Protein AF-A0A7G9S0C7-F1 (afdb_monomer_lite)

pLDDT: mean 87.5, std 16.34, range [36.81, 98.5]

Foldseek 3Di:
DDDDDDDDDPPPPPPPPPPPPVPDFDKDADDPVLQPPDDPDFQEIETQLVVLLVCVVVLPAAKEKEAASVWAQSNLVRVLVRVVCVVVVHHYYYDHCPDPSNDPVSVVSQQVVQVVAPVDPVCRPQPTKMWGRDPSDTHIDACADPNDRPRRHHDDPVSSVVSNVVSCVSNVD

Organism: NCBI:txid225084

Radius of gyration: 20.88 Å; chains: 1; bounding box: 65×50×60 Å

Sequence (173 aa):
MKMRKRILIMLMTFVLLPTLASCGVRIKDADMKAYEDFKEDNHFKTSKYSDVLDMIEDAKDGIYFIANPDNPTSLSYVEILEEIAEDKKIDIMYVDTSSDSYKDKDKEKVNKLSEQYISDSDFRNVFPVVYVVKNGNINTVSPIFNGVSVSSRLLNLDEQQAIKGTVEQLWYD

Secondary structure (DSSP, 8-state):
-----------------------S---EE---TTSTT--SS-SEEE--HHHHHHHHHTT-SEEEEEE-TTSHHHHHHHHHHHHHHHHHT--EEEEESSSTT--HHHHHHHHHHHHHH---GGGTT-SSEEEEEETTEEEEE-SEETTEE-TTSPPPHHHHHHHHHHHHHHHH-

Structure (mmCIF, N/CA/C/O backbone):
data_AF-A0A7G9S0C7-F1
#
_entry.id   AF-A0A7G9S0C7-F1
#
loop_
_atom_site.group_PDB
_atom_site.id
_atom_site.type_symbol
_atom_site.label_atom_id
_atom_site.label_alt_id
_atom_site.label_comp_id
_atom_site.label_asym_id
_atom_site.label_entity_id
_atom_site.label_seq_id
_atom_site.pdbx_PDB_ins_code
_atom_site.Cartn_x
_atom_site.Cartn_y
_atom_site.Cartn_z
_atom_site.occupancy
_atom_site.B_iso_or_equiv
_atom_site.auth_seq_id
_atom_site.auth_comp_id
_atom_site.auth_asym_id
_atom_site.auth_atom_id
_atom_site.pdbx_PDB_model_num
ATOM 1 N N . MET A 1 1 ? -49.588 -34.211 42.875 1.00 39.47 1 MET A N 1
ATOM 2 C CA . MET A 1 1 ? -48.400 -34.563 42.071 1.00 39.47 1 MET A CA 1
ATOM 3 C C . MET A 1 1 ? -48.251 -33.521 40.964 1.00 39.47 1 MET A C 1
ATOM 5 O O . MET A 1 1 ? -49.147 -33.394 40.149 1.00 39.47 1 MET A O 1
ATOM 9 N N . LYS A 1 2 ? -47.202 -32.693 41.086 1.00 38.97 2 LYS A N 1
ATOM 10 C CA . LYS A 1 2 ? -46.396 -31.974 40.071 1.00 38.97 2 LYS A CA 1
ATOM 11 C C . LYS A 1 2 ? -47.024 -31.650 38.692 1.00 38.97 2 LYS A C 1
ATOM 13 O O . LYS A 1 2 ? -47.338 -32.560 37.947 1.00 38.97 2 LYS A O 1
ATOM 18 N N . MET A 1 3 ? -47.163 -30.351 38.364 1.00 36.81 3 MET A N 1
ATOM 19 C CA . MET A 1 3 ? -46.275 -29.564 37.453 1.00 36.81 3 MET A CA 1
ATOM 20 C C . MET A 1 3 ? -46.577 -29.807 35.957 1.00 36.81 3 MET A C 1
ATOM 22 O O . MET A 1 3 ? -46.749 -30.940 35.562 1.00 36.81 3 MET A O 1
ATOM 26 N N . ARG A 1 4 ? -46.596 -28.854 35.018 1.00 46.38 4 ARG A N 1
ATOM 27 C CA . ARG A 1 4 ? -46.136 -27.460 34.935 1.00 46.38 4 ARG A CA 1
ATOM 28 C C . ARG A 1 4 ? -46.809 -26.840 33.698 1.00 46.38 4 ARG A C 1
ATOM 30 O O . ARG A 1 4 ? -46.782 -27.441 32.629 1.00 46.38 4 ARG A O 1
ATOM 37 N N . LYS A 1 5 ? -47.319 -25.612 33.833 1.00 51.06 5 LYS A N 1
ATOM 38 C CA . LYS A 1 5 ? -47.530 -24.690 32.708 1.00 51.06 5 LYS A CA 1
ATOM 39 C C . LYS A 1 5 ? -46.180 -24.486 32.009 1.00 51.06 5 LYS A C 1
ATOM 41 O O . LYS A 1 5 ? -45.211 -24.140 32.681 1.00 51.06 5 LYS A O 1
ATOM 46 N N . ARG A 1 6 ? -46.100 -24.701 30.696 1.00 50.31 6 ARG A N 1
ATOM 47 C CA . ARG A 1 6 ? -44.949 -24.290 29.880 1.00 50.31 6 ARG A CA 1
ATOM 48 C C . ARG A 1 6 ? -45.401 -23.197 28.923 1.00 50.31 6 ARG A C 1
ATOM 50 O O . ARG A 1 6 ? -45.889 -23.458 27.835 1.00 50.31 6 ARG A O 1
ATOM 57 N N . ILE A 1 7 ? -45.254 -21.972 29.412 1.00 54.91 7 ILE A N 1
ATOM 58 C CA . ILE A 1 7 ? -44.998 -20.792 28.597 1.00 54.91 7 ILE A CA 1
ATOM 59 C C . ILE A 1 7 ? -43.570 -20.960 28.076 1.00 54.91 7 ILE A C 1
ATOM 61 O O . ILE A 1 7 ? -42.655 -21.096 28.886 1.00 54.91 7 ILE A O 1
ATOM 65 N N . LEU A 1 8 ? -43.370 -20.939 26.763 1.00 43.69 8 LEU A N 1
ATOM 66 C CA . LEU A 1 8 ? -42.172 -20.320 26.207 1.00 43.69 8 LEU A CA 1
ATOM 67 C C . LEU A 1 8 ? -42.508 -19.793 24.815 1.00 43.69 8 LEU A C 1
ATOM 69 O O . LEU A 1 8 ? -42.543 -20.512 23.822 1.00 43.69 8 LEU A O 1
ATOM 73 N N . ILE A 1 9 ? -42.838 -18.510 24.815 1.00 50.69 9 ILE A N 1
ATOM 74 C CA . ILE A 1 9 ? -42.929 -17.641 23.657 1.00 50.69 9 ILE A CA 1
ATOM 75 C C . ILE A 1 9 ? -41.533 -17.628 23.025 1.00 50.69 9 ILE A C 1
ATOM 77 O O . ILE A 1 9 ? -40.605 -17.036 23.570 1.00 50.69 9 ILE A O 1
ATOM 81 N N . MET A 1 10 ? -41.370 -18.332 21.908 1.00 44.22 10 MET A N 1
ATOM 82 C CA . MET A 1 10 ? -40.171 -18.266 21.078 1.00 44.22 10 MET A CA 1
ATOM 83 C C . MET A 1 10 ? -40.300 -17.018 20.197 1.00 44.22 10 MET A C 1
ATOM 85 O O . MET A 1 10 ? -40.652 -17.093 19.024 1.00 44.22 10 MET A O 1
ATOM 89 N N . LEU A 1 11 ? -40.120 -15.845 20.814 1.00 47.97 11 LEU A N 1
ATOM 90 C CA . LEU A 1 11 ? -40.043 -14.570 20.107 1.00 47.97 11 LEU A CA 1
ATOM 91 C C . LEU A 1 11 ? -38.667 -14.522 19.451 1.00 47.97 11 LEU A C 1
ATOM 93 O O . LEU A 1 11 ? -37.657 -14.191 20.063 1.00 47.97 11 LEU A O 1
ATOM 97 N N . MET A 1 12 ? -38.671 -14.986 18.209 1.00 49.12 12 MET A N 1
ATOM 98 C CA . MET A 1 12 ? -37.608 -14.908 17.229 1.00 49.12 12 MET A CA 1
ATOM 99 C C . MET A 1 12 ? -37.167 -13.444 17.131 1.00 49.12 12 MET A C 1
ATOM 101 O O . MET A 1 12 ? -37.806 -12.629 16.467 1.00 49.12 12 MET A 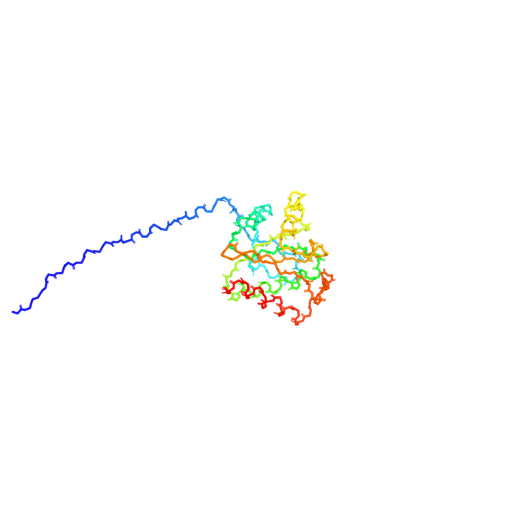O 1
ATOM 105 N N . THR A 1 13 ? -36.106 -13.092 17.853 1.00 55.81 13 THR A N 1
ATOM 106 C CA . THR A 1 13 ? -35.345 -11.867 17.636 1.00 55.81 13 THR A CA 1
ATOM 107 C C . THR A 1 13 ? -34.757 -11.968 16.238 1.00 55.81 13 THR A C 1
ATOM 109 O O . THR A 1 13 ? -33.671 -12.500 16.024 1.00 55.81 13 THR A O 1
ATOM 112 N N . PHE A 1 14 ? -35.530 -11.493 15.266 1.00 46.56 14 PHE A N 1
ATOM 113 C CA . PHE A 1 14 ? -35.041 -11.081 13.965 1.00 46.56 14 PHE A CA 1
ATOM 114 C C . PHE A 1 14 ? -34.092 -9.917 14.252 1.00 46.56 14 PHE A C 1
ATOM 116 O O . PHE A 1 14 ? -34.497 -8.758 14.339 1.00 46.56 14 PHE A O 1
ATOM 123 N N . VAL A 1 15 ? -32.833 -10.249 14.536 1.00 52.56 15 VAL A N 1
ATOM 124 C CA . VAL A 1 15 ? -31.744 -9.288 14.485 1.00 52.56 15 VAL A CA 1
ATOM 125 C C . VAL A 1 15 ? -31.757 -8.807 13.044 1.00 52.56 15 VAL A C 1
ATOM 127 O O . VAL A 1 15 ? -31.373 -9.534 12.131 1.00 52.56 15 VAL A O 1
ATOM 130 N N . LEU A 1 16 ? -32.317 -7.613 12.850 1.00 45.00 16 LEU A N 1
ATOM 131 C CA . LEU A 1 16 ? -32.069 -6.767 11.700 1.00 45.00 16 LEU A CA 1
ATOM 132 C C . LEU A 1 16 ? -30.551 -6.677 11.576 1.00 45.00 16 LEU A C 1
ATOM 134 O O . LEU A 1 16 ? -29.921 -5.861 12.239 1.00 45.00 16 LEU A O 1
ATOM 138 N N . LEU A 1 17 ? -29.967 -7.573 10.783 1.00 45.00 17 LEU A N 1
ATOM 139 C CA . LEU A 1 17 ? -28.686 -7.340 10.150 1.00 45.00 17 LEU A CA 1
ATOM 140 C C . LEU A 1 17 ? -28.912 -6.079 9.317 1.00 45.00 17 LEU A C 1
ATOM 142 O O . LEU A 1 17 ? -29.688 -6.148 8.357 1.00 45.00 17 LEU A O 1
ATOM 146 N N . PRO A 1 18 ? -28.321 -4.920 9.659 1.00 52.50 18 PRO A N 1
ATOM 147 C CA . PRO A 1 18 ? -28.177 -3.892 8.658 1.00 52.50 18 PRO A CA 1
ATOM 148 C C . PRO A 1 18 ? -27.306 -4.533 7.582 1.00 52.50 18 PRO A C 1
ATOM 150 O O . PRO A 1 18 ? -26.100 -4.702 7.749 1.00 52.50 18 PRO A O 1
ATOM 153 N N . THR A 1 19 ? -27.936 -4.975 6.496 1.00 49.38 19 THR A N 1
ATOM 154 C CA . THR A 1 19 ? -27.242 -5.211 5.243 1.00 49.38 19 THR A CA 1
ATOM 155 C C . THR A 1 19 ? -26.636 -3.866 4.893 1.00 49.38 19 THR A C 1
ATOM 157 O O . THR A 1 19 ? -27.325 -2.988 4.369 1.00 49.38 19 THR A O 1
ATOM 160 N N . LEU A 1 20 ? -25.373 -3.679 5.273 1.00 48.97 20 LEU A N 1
ATOM 161 C CA . LEU A 1 20 ? -24.495 -2.692 4.685 1.00 48.97 20 LEU A CA 1
ATOM 162 C C . LEU A 1 20 ? -24.510 -3.014 3.195 1.00 48.97 20 LEU A C 1
ATOM 164 O O . LEU A 1 20 ? -23.768 -3.863 2.707 1.00 48.97 20 LEU A O 1
ATOM 168 N N . ALA A 1 21 ? -25.444 -2.391 2.483 1.00 46.94 21 ALA A N 1
ATOM 169 C CA . ALA A 1 21 ? -25.356 -2.204 1.059 1.00 46.94 21 ALA A CA 1
ATOM 170 C C . ALA A 1 21 ? -24.104 -1.350 0.864 1.00 46.94 21 ALA A C 1
ATOM 172 O O . ALA A 1 21 ? -24.167 -0.124 0.852 1.00 46.94 21 ALA A O 1
ATOM 173 N N . SER A 1 22 ? -22.949 -2.016 0.827 1.00 48.44 22 SER A N 1
ATOM 174 C CA . SER A 1 22 ? -21.712 -1.419 0.363 1.00 48.44 22 SER A CA 1
ATOM 175 C C . SER A 1 22 ? -22.021 -0.884 -1.028 1.00 48.44 22 SER A C 1
ATOM 177 O O . SER A 1 22 ? -22.371 -1.640 -1.937 1.00 48.44 22 SER A O 1
ATOM 179 N N . CYS A 1 23 ? -22.045 0.441 -1.149 1.00 52.88 23 CYS A N 1
ATOM 180 C CA . CYS A 1 23 ? -22.316 1.154 -2.384 1.00 52.88 23 CYS A CA 1
ATOM 181 C C . CYS A 1 23 ? -21.410 0.626 -3.504 1.00 52.88 23 CYS A C 1
ATOM 183 O O . CYS A 1 23 ? -20.257 1.016 -3.579 1.00 52.88 23 CYS A O 1
ATOM 185 N N . GLY A 1 24 ? -21.933 -0.235 -4.380 1.00 65.38 24 GLY A N 1
ATOM 186 C CA . GLY A 1 24 ? -21.552 -0.379 -5.791 1.00 65.38 24 GLY A CA 1
ATOM 187 C C . GLY A 1 24 ? -20.107 -0.736 -6.178 1.00 65.38 24 GLY A C 1
ATOM 188 O O . GLY A 1 24 ? -19.880 -0.945 -7.372 1.00 65.38 24 GLY A O 1
ATOM 189 N N . VAL A 1 25 ? -19.141 -0.821 -5.258 1.00 77.44 25 VAL A N 1
ATOM 190 C CA . VAL A 1 25 ? -17.747 -1.125 -5.610 1.00 77.44 25 VAL A CA 1
ATOM 191 C C . VAL A 1 25 ? -17.621 -2.606 -5.953 1.00 77.44 25 VAL A C 1
ATOM 193 O O . VAL A 1 25 ? -17.869 -3.483 -5.128 1.00 77.44 25 VAL A O 1
ATOM 196 N N . ARG A 1 26 ? -17.251 -2.889 -7.205 1.00 87.75 26 ARG A N 1
ATOM 197 C CA . ARG A 1 26 ? -17.040 -4.253 -7.698 1.00 87.75 26 ARG A CA 1
ATOM 198 C C . ARG A 1 26 ? -15.599 -4.670 -7.444 1.00 87.75 26 ARG A C 1
ATOM 200 O O . ARG A 1 26 ? -14.725 -4.391 -8.260 1.00 87.75 26 ARG A O 1
ATOM 207 N N . ILE A 1 27 ? -15.390 -5.340 -6.319 1.00 91.25 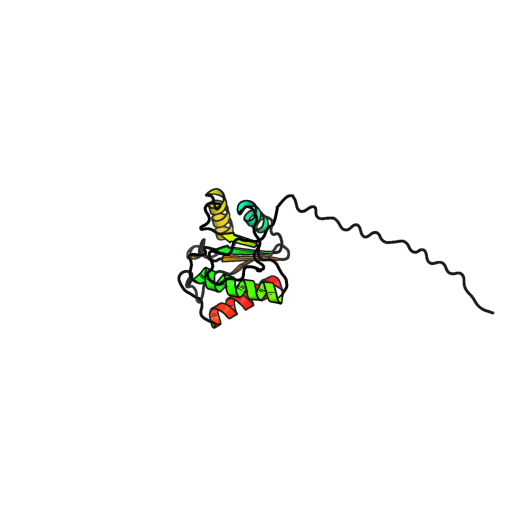27 ILE A N 1
ATOM 208 C CA . ILE A 1 27 ? -14.118 -5.969 -5.971 1.00 91.25 27 ILE A CA 1
ATOM 209 C C . ILE A 1 27 ? -13.948 -7.240 -6.815 1.00 91.25 27 ILE A C 1
ATOM 211 O O . ILE A 1 27 ? -14.899 -8.000 -7.005 1.00 91.25 27 ILE A O 1
ATOM 215 N N . LYS A 1 28 ? -12.747 -7.440 -7.352 1.00 93.69 28 LYS A N 1
ATOM 216 C CA . LYS A 1 28 ? -12.326 -8.616 -8.125 1.00 93.69 28 LYS A CA 1
ATOM 217 C C . LYS A 1 28 ? -10.901 -9.005 -7.735 1.00 93.69 28 LYS A C 1
ATOM 219 O O . LYS A 1 28 ? -10.238 -8.233 -7.051 1.00 93.69 28 LYS A O 1
ATOM 224 N N . ASP A 1 29 ? -10.413 -10.140 -8.216 1.00 94.75 29 ASP A N 1
ATOM 225 C CA . ASP A 1 29 ? -9.009 -10.519 -8.037 1.00 94.75 29 ASP A CA 1
ATOM 226 C C . ASP A 1 29 ? -8.074 -9.531 -8.750 1.00 94.75 29 ASP A C 1
ATOM 228 O O . ASP A 1 29 ? -8.387 -9.014 -9.835 1.00 94.75 29 ASP A O 1
ATOM 232 N N . 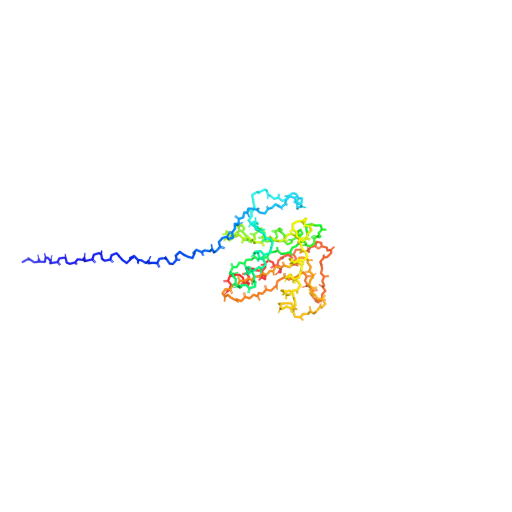ALA A 1 30 ? -6.950 -9.225 -8.104 1.00 92.81 30 ALA A N 1
ATOM 233 C CA . ALA A 1 30 ? -5.893 -8.416 -8.685 1.00 92.81 30 ALA A CA 1
ATOM 234 C C . ALA A 1 30 ? -5.103 -9.225 -9.722 1.00 92.81 30 ALA A C 1
ATOM 236 O O . ALA A 1 30 ? -4.827 -10.407 -9.530 1.00 92.81 30 ALA A O 1
ATOM 237 N N . ASP A 1 31 ? -4.719 -8.577 -10.825 1.00 89.81 31 ASP A N 1
ATOM 238 C CA . ASP A 1 31 ? -3.770 -9.174 -11.765 1.00 89.81 31 ASP A CA 1
ATOM 239 C C . ASP A 1 31 ? -2.353 -8.974 -11.223 1.00 89.81 31 ASP A C 1
ATOM 241 O O . ASP A 1 31 ? -1.798 -7.881 -11.308 1.00 89.81 31 ASP A O 1
ATOM 245 N N . MET A 1 32 ? -1.804 -10.027 -10.621 1.00 91.38 32 MET A N 1
ATOM 246 C CA . MET A 1 32 ? -0.484 -10.017 -9.985 1.00 91.38 32 MET A CA 1
ATOM 247 C C . MET A 1 32 ? 0.605 -10.626 -10.879 1.00 91.38 32 MET A C 1
ATOM 249 O O . MET A 1 32 ? 1.709 -10.870 -10.410 1.00 91.38 32 MET A O 1
ATOM 253 N N . LYS A 1 33 ? 0.336 -10.861 -12.172 1.00 87.19 33 LYS A N 1
ATOM 254 C CA . LYS A 1 33 ? 1.278 -11.537 -13.089 1.00 87.19 33 LYS A CA 1
ATOM 255 C C . LYS A 1 33 ? 2.589 -10.792 -13.326 1.00 87.19 33 LYS A C 1
ATOM 257 O O . LYS A 1 33 ? 3.539 -11.392 -13.816 1.00 87.19 33 LYS A O 1
ATOM 262 N N . ALA A 1 34 ? 2.626 -9.495 -13.031 1.00 85.50 34 ALA A N 1
ATOM 263 C CA . ALA A 1 34 ? 3.848 -8.701 -13.103 1.00 85.50 34 ALA A CA 1
ATOM 264 C C . ALA A 1 34 ? 4.851 -9.058 -11.985 1.00 85.50 34 ALA A C 1
ATOM 266 O O . ALA A 1 34 ? 6.031 -8.750 -12.104 1.00 85.50 34 ALA A O 1
ATOM 267 N N . TYR A 1 35 ? 4.398 -9.736 -10.925 1.00 85.50 35 TYR A N 1
ATOM 268 C CA . TYR A 1 35 ? 5.258 -10.340 -9.915 1.00 85.50 35 TYR A CA 1
ATOM 269 C C . TYR A 1 35 ? 5.626 -11.755 -10.381 1.00 85.50 35 TYR A C 1
ATOM 271 O O . TYR A 1 35 ? 4.794 -12.663 -10.343 1.00 85.50 35 TYR A O 1
ATOM 279 N N . GLU A 1 36 ? 6.854 -11.931 -10.882 1.00 79.00 36 GLU A N 1
ATOM 280 C CA . GLU A 1 36 ? 7.346 -13.236 -11.348 1.00 79.00 36 GLU A CA 1
ATOM 281 C C . GLU A 1 36 ? 7.215 -14.306 -10.251 1.00 79.00 36 GLU A C 1
ATOM 283 O O . GLU A 1 36 ? 7.401 -14.024 -9.069 1.00 79.00 36 GLU A O 1
ATOM 288 N N . ASP A 1 37 ? 6.863 -15.532 -10.651 1.00 78.31 37 ASP A N 1
ATOM 289 C CA . ASP A 1 37 ? 6.653 -16.691 -9.769 1.00 78.31 37 ASP A CA 1
ATOM 290 C C . ASP A 1 37 ? 5.589 -16.515 -8.661 1.00 78.31 37 ASP A C 1
ATOM 292 O O . ASP A 1 37 ? 5.448 -17.374 -7.785 1.00 78.31 37 ASP A O 1
ATOM 296 N N . PHE A 1 38 ? 4.779 -15.451 -8.712 1.00 84.19 38 PHE A N 1
ATOM 297 C CA . PHE A 1 38 ? 3.706 -15.241 -7.748 1.00 84.19 38 PHE A CA 1
ATOM 298 C C . PHE A 1 38 ? 2.489 -16.131 -8.039 1.00 84.19 38 PHE A C 1
ATOM 300 O O . PHE A 1 38 ? 2.092 -16.340 -9.189 1.00 84.19 38 PHE A O 1
ATOM 307 N N . LYS A 1 39 ? 1.881 -16.683 -6.982 1.00 83.31 39 LYS A N 1
ATOM 308 C CA . LYS A 1 39 ? 0.800 -17.670 -7.112 1.00 83.31 39 LYS A CA 1
ATOM 309 C C . LYS A 1 39 ? -0.462 -17.071 -7.747 1.00 83.31 39 LYS A C 1
ATOM 311 O O . LYS A 1 39 ? -0.897 -15.971 -7.402 1.00 83.31 39 LYS A O 1
ATOM 316 N N . GLU A 1 40 ? -1.075 -17.831 -8.660 1.00 80.38 40 GLU A N 1
ATOM 317 C CA . GLU A 1 40 ? -2.323 -17.426 -9.329 1.00 80.38 40 GLU A CA 1
ATOM 318 C C . GLU A 1 40 ? -3.491 -17.295 -8.342 1.00 80.38 40 GLU A C 1
ATOM 320 O O . GLU A 1 40 ? -4.297 -16.378 -8.469 1.00 80.38 40 GLU A O 1
ATOM 325 N N . ASP A 1 41 ? -3.561 -18.188 -7.350 1.00 87.06 41 ASP A N 1
ATOM 326 C CA . ASP A 1 41 ? -4.525 -18.121 -6.249 1.00 87.06 41 ASP A CA 1
ATOM 327 C C . ASP A 1 41 ? -3.910 -17.344 -5.077 1.00 87.06 41 ASP A C 1
ATOM 329 O O . ASP A 1 41 ? -3.114 -17.880 -4.302 1.00 87.06 41 ASP A O 1
ATOM 333 N N . ASN A 1 42 ? -4.221 -16.052 -5.003 1.00 93.88 42 ASN A N 1
ATOM 334 C CA . ASN A 1 42 ? -3.695 -15.124 -4.007 1.00 93.88 42 ASN A CA 1
ATOM 335 C C . ASN A 1 42 ? -4.807 -14.265 -3.388 1.00 93.88 42 ASN A C 1
ATOM 337 O O . ASN A 1 42 ? -5.943 -14.200 -3.876 1.00 93.88 42 ASN A O 1
ATOM 341 N N . HIS A 1 43 ? -4.467 -13.581 -2.301 1.00 96.69 43 HIS A N 1
ATOM 342 C CA . HIS A 1 43 ? -5.419 -12.790 -1.526 1.00 96.69 43 HIS A CA 1
ATOM 343 C C . HIS A 1 43 ? -5.436 -11.308 -1.929 1.00 96.69 43 HIS A C 1
ATOM 345 O O . HIS A 1 43 ? -6.059 -10.483 -1.256 1.00 96.69 43 HIS A O 1
ATOM 351 N N . PHE A 1 44 ? -4.797 -10.944 -3.045 1.00 97.56 44 PHE A N 1
ATOM 352 C CA . PHE A 1 44 ? -4.849 -9.582 -3.556 1.00 97.56 44 PHE A CA 1
ATOM 353 C C . PHE A 1 44 ? -6.116 -9.366 -4.377 1.00 97.56 44 PHE A C 1
ATOM 355 O O . PHE A 1 44 ? -6.401 -10.045 -5.366 1.00 97.56 44 PHE A O 1
ATOM 362 N N . LYS A 1 45 ? -6.882 -8.360 -3.973 1.00 97.00 45 LYS A N 1
ATOM 363 C CA . LYS A 1 45 ? -8.104 -7.916 -4.636 1.00 97.00 45 LYS A CA 1
ATOM 364 C C . LYS A 1 45 ? -7.917 -6.508 -5.168 1.00 97.00 45 LYS A C 1
ATOM 366 O O . LYS A 1 45 ? -7.079 -5.745 -4.708 1.00 97.00 45 LYS A O 1
ATOM 371 N N . THR A 1 46 ? -8.709 -6.119 -6.151 1.00 95.50 46 THR A N 1
ATOM 372 C CA . THR A 1 46 ? -8.673 -4.770 -6.708 1.00 95.50 46 THR A CA 1
ATOM 373 C C . THR A 1 46 ? -10.051 -4.332 -7.199 1.00 95.50 46 THR A C 1
ATOM 375 O O . THR A 1 46 ? -10.992 -5.118 -7.315 1.00 95.50 46 THR A O 1
ATOM 378 N N . SER A 1 47 ? -10.171 -3.043 -7.489 1.00 94.75 47 SER A N 1
ATOM 379 C CA . SER A 1 47 ? -11.316 -2.406 -8.142 1.00 94.75 47 SER A CA 1
ATOM 380 C C . SER A 1 47 ? -10.769 -1.324 -9.083 1.00 94.75 47 SER A C 1
ATOM 382 O O . SER A 1 47 ? -9.593 -1.341 -9.444 1.00 94.75 47 SER A O 1
ATOM 384 N N . LYS A 1 48 ? -11.580 -0.346 -9.491 1.00 95.75 48 LYS A N 1
ATOM 385 C CA . LYS A 1 48 ? -11.023 0.911 -10.003 1.00 95.75 48 LYS A CA 1
ATOM 386 C C . LYS A 1 48 ? -10.140 1.514 -8.912 1.00 95.75 48 LYS A C 1
ATOM 388 O O . LYS A 1 48 ? -10.600 1.652 -7.782 1.00 95.75 48 LYS A O 1
ATOM 393 N N . TYR A 1 49 ? -8.913 1.903 -9.249 1.00 96.38 49 TYR A N 1
ATOM 394 C CA . TYR A 1 49 ? -7.972 2.439 -8.262 1.00 96.38 49 TYR A CA 1
ATOM 395 C C . TYR A 1 49 ? -8.546 3.637 -7.507 1.00 96.38 49 TYR A C 1
ATOM 397 O O . TYR A 1 49 ? -8.436 3.681 -6.289 1.00 96.38 49 TYR A O 1
ATOM 405 N N . SER A 1 50 ? -9.283 4.523 -8.185 1.00 96.06 50 SER A N 1
ATOM 406 C CA . SER A 1 50 ? -9.999 5.618 -7.524 1.00 96.06 50 SER A CA 1
ATOM 407 C C . SER A 1 50 ? -10.914 5.159 -6.392 1.00 96.06 50 SER A C 1
ATOM 409 O O . SER A 1 50 ? -10.953 5.834 -5.372 1.00 96.06 50 SER A O 1
ATOM 411 N N . ASP A 1 51 ? -11.615 4.035 -6.572 1.00 96.25 51 ASP A N 1
ATOM 412 C CA . ASP A 1 51 ? -12.554 3.498 -5.585 1.00 96.25 51 ASP A CA 1
ATOM 413 C C . ASP A 1 51 ? -11.788 2.894 -4.401 1.00 96.25 51 ASP A C 1
ATOM 415 O O . ASP A 1 51 ? -12.215 3.031 -3.262 1.00 96.25 51 ASP A O 1
ATOM 419 N N . VAL A 1 52 ? -10.642 2.250 -4.658 1.00 97.50 52 VAL A N 1
ATOM 420 C CA . VAL A 1 52 ? -9.759 1.728 -3.601 1.00 97.50 52 VAL A CA 1
ATOM 421 C C . VAL A 1 52 ? -9.191 2.873 -2.761 1.00 97.50 52 VAL A C 1
ATOM 423 O O . VAL A 1 52 ? -9.209 2.808 -1.538 1.00 97.50 52 VAL A O 1
ATOM 426 N N . LEU A 1 53 ? -8.742 3.952 -3.404 1.00 97.81 53 LEU A N 1
ATOM 427 C CA . LEU A 1 53 ? -8.230 5.136 -2.712 1.00 97.81 53 LEU A CA 1
ATOM 428 C C . LEU A 1 53 ? -9.334 5.853 -1.917 1.00 97.81 53 LEU A C 1
ATOM 430 O O . LEU A 1 53 ? -9.081 6.288 -0.798 1.00 97.81 53 LEU A O 1
ATOM 434 N N . ASP A 1 54 ? -10.565 5.902 -2.442 1.00 96.62 54 ASP A N 1
ATOM 435 C CA . ASP A 1 54 ? -11.732 6.417 -1.708 1.00 96.62 54 ASP A CA 1
ATOM 436 C C . ASP A 1 54 ? -12.037 5.583 -0.457 1.00 96.62 54 ASP A C 1
ATOM 438 O O . ASP A 1 54 ? -12.452 6.124 0.560 1.00 96.62 54 ASP A O 1
ATOM 442 N N . MET A 1 55 ? -11.810 4.264 -0.484 1.00 97.06 55 MET A N 1
ATOM 443 C CA . MET A 1 55 ? -11.977 3.432 0.713 1.00 97.06 55 MET A CA 1
ATOM 444 C C . MET A 1 55 ? -10.994 3.812 1.827 1.00 97.06 55 MET A C 1
ATOM 446 O O . MET A 1 55 ? -11.388 3.804 2.993 1.00 97.06 55 MET A O 1
ATOM 450 N N . ILE A 1 56 ? -9.759 4.181 1.475 1.00 98.06 56 ILE A N 1
ATOM 451 C CA . ILE A 1 56 ? -8.766 4.674 2.438 1.00 98.06 56 ILE A CA 1
ATOM 452 C C . ILE A 1 56 ? -9.212 6.029 2.997 1.00 98.06 56 ILE A C 1
ATOM 454 O O . ILE A 1 56 ? -9.228 6.200 4.212 1.00 98.06 56 ILE A O 1
ATOM 458 N N . GLU A 1 57 ? -9.609 6.976 2.137 1.00 96.69 57 GLU A N 1
ATOM 459 C CA . GLU A 1 57 ? -10.083 8.304 2.568 1.00 96.69 57 GLU A CA 1
ATOM 460 C C . GLU A 1 57 ? -11.327 8.218 3.471 1.00 96.69 57 GLU A C 1
ATOM 462 O O . GLU A 1 57 ? -11.427 8.943 4.461 1.00 96.69 57 GLU A O 1
ATOM 467 N N . ASP A 1 58 ? -12.238 7.292 3.169 1.00 96.56 58 ASP A N 1
ATOM 468 C CA . ASP A 1 58 ? -13.441 7.004 3.959 1.00 96.56 58 ASP A CA 1
ATOM 469 C C . ASP A 1 58 ? -13.145 6.208 5.248 1.00 96.56 58 ASP A C 1
ATOM 471 O O . ASP A 1 58 ? -14.076 5.831 5.964 1.00 96.56 58 ASP A O 1
ATOM 475 N N . ALA A 1 59 ? -11.872 5.912 5.533 1.00 97.25 59 ALA A N 1
ATOM 476 C CA . ALA A 1 59 ? -11.419 5.111 6.665 1.00 97.25 59 ALA A CA 1
ATOM 477 C C . ALA A 1 59 ? -12.134 3.748 6.781 1.00 97.25 59 ALA A C 1
ATOM 479 O O . ALA A 1 59 ? -12.456 3.287 7.879 1.00 97.25 59 ALA A O 1
ATOM 480 N N . LYS A 1 60 ? -12.390 3.092 5.641 1.00 96.56 60 LYS A N 1
ATOM 481 C CA . LYS A 1 60 ? -12.968 1.745 5.610 1.00 96.56 60 LYS A CA 1
ATOM 482 C C . LYS A 1 60 ? -11.919 0.725 6.012 1.00 96.56 60 LYS A C 1
ATOM 484 O O . LYS A 1 60 ? -10.836 0.693 5.431 1.00 96.56 60 LYS A O 1
ATOM 489 N N . ASP A 1 61 ? -12.279 -0.130 6.962 1.00 97.12 61 ASP A N 1
ATOM 490 C CA . ASP A 1 61 ? -11.385 -1.166 7.466 1.00 97.12 61 ASP A CA 1
ATOM 491 C C . ASP A 1 61 ? -10.833 -2.034 6.325 1.00 97.12 61 ASP A C 1
ATOM 493 O O . ASP A 1 61 ? -11.585 -2.548 5.493 1.00 97.12 61 ASP A O 1
ATOM 497 N N . GLY A 1 62 ? -9.513 -2.183 6.291 1.00 96.94 62 GLY A N 1
ATOM 498 C CA . GLY A 1 62 ? -8.805 -2.989 5.307 1.00 96.94 62 GLY A CA 1
ATOM 499 C C . GLY A 1 62 ? -7.300 -2.738 5.306 1.00 96.94 62 GLY A C 1
ATOM 500 O O . GLY A 1 62 ? -6.805 -1.759 5.870 1.00 96.94 62 GLY A O 1
ATOM 501 N N . ILE A 1 63 ? -6.577 -3.630 4.632 1.00 98.44 63 ILE A N 1
ATOM 502 C CA . ILE A 1 63 ? -5.165 -3.452 4.294 1.00 98.44 63 ILE A CA 1
ATOM 503 C C . ILE A 1 63 ? -5.092 -3.091 2.812 1.00 98.44 63 ILE A C 1
ATOM 505 O O . ILE A 1 63 ? -5.597 -3.825 1.959 1.00 98.44 63 ILE A O 1
ATOM 509 N N . TYR A 1 64 ? -4.469 -1.956 2.510 1.00 98.50 64 TYR A N 1
ATOM 510 C CA . TYR A 1 64 ? -4.368 -1.413 1.161 1.00 98.50 64 TYR A CA 1
ATOM 511 C C . TYR A 1 64 ? -2.903 -1.294 0.764 1.00 98.50 64 TYR A C 1
ATOM 513 O O . TYR A 1 64 ? -2.128 -0.616 1.435 1.00 98.50 64 TYR A O 1
ATOM 521 N N . PHE A 1 65 ? -2.524 -1.931 -0.334 1.00 98.38 65 PHE A N 1
ATOM 522 C CA . PHE A 1 65 ? -1.163 -1.971 -0.842 1.00 98.38 65 PHE A CA 1
ATOM 523 C C . PHE A 1 65 ? -1.057 -1.164 -2.135 1.00 98.38 65 PHE A C 1
ATOM 525 O O . PHE A 1 65 ? -1.688 -1.495 -3.140 1.00 98.38 65 PHE A O 1
ATOM 532 N N . ILE A 1 66 ? -0.260 -0.096 -2.104 1.00 97.81 66 ILE A N 1
ATOM 533 C CA . ILE A 1 66 ? 0.006 0.764 -3.259 1.00 97.81 66 ILE A CA 1
ATOM 534 C C . ILE A 1 66 ? 1.457 0.560 -3.671 1.00 97.81 66 ILE A C 1
ATOM 536 O O . ILE A 1 66 ? 2.374 0.847 -2.896 1.00 97.81 66 ILE A O 1
ATOM 540 N N . ALA A 1 67 ? 1.676 0.052 -4.880 1.00 96.25 67 ALA A N 1
ATOM 541 C CA . ALA A 1 67 ? 3.004 -0.374 -5.297 1.00 96.25 67 ALA A CA 1
ATOM 542 C C . ALA A 1 67 ? 3.237 -0.256 -6.804 1.00 96.25 67 ALA A C 1
ATOM 544 O O . ALA A 1 67 ? 2.349 0.109 -7.574 1.00 96.25 67 ALA A O 1
ATOM 545 N N . ASN A 1 68 ? 4.467 -0.556 -7.208 1.00 92.56 68 ASN A N 1
ATOM 546 C CA . ASN A 1 68 ? 4.866 -0.720 -8.598 1.00 92.56 68 ASN A CA 1
ATOM 547 C C . ASN A 1 68 ? 5.538 -2.100 -8.720 1.00 92.56 68 ASN A C 1
ATOM 549 O O . ASN A 1 68 ? 6.515 -2.325 -8.004 1.00 92.56 68 ASN A O 1
ATOM 553 N N . PRO A 1 69 ? 5.061 -3.018 -9.574 1.00 90.81 69 PRO A N 1
ATOM 554 C CA . PRO A 1 69 ? 5.681 -4.331 -9.749 1.00 90.81 69 PRO A CA 1
ATOM 555 C C . PRO A 1 69 ? 7.145 -4.267 -10.217 1.00 90.81 69 PRO A C 1
ATOM 557 O O . PRO A 1 69 ? 7.933 -5.126 -9.835 1.00 90.81 69 PRO A O 1
ATOM 560 N N . ASP A 1 70 ? 7.557 -3.210 -10.925 1.00 89.75 70 ASP A N 1
ATOM 561 C CA . ASP A 1 70 ? 8.948 -3.024 -11.373 1.00 89.75 70 ASP A CA 1
ATOM 562 C C . ASP A 1 70 ? 9.910 -2.632 -10.232 1.00 89.75 70 ASP A C 1
ATOM 564 O O . ASP A 1 70 ? 11.123 -2.506 -10.424 1.00 89.75 70 ASP A O 1
ATOM 568 N N . ASN A 1 71 ? 9.387 -2.378 -9.031 1.00 89.62 71 ASN A N 1
ATOM 569 C CA . ASN A 1 71 ? 10.164 -1.956 -7.876 1.00 89.62 71 ASN A CA 1
ATOM 570 C C . ASN A 1 71 ? 10.567 -3.174 -7.014 1.00 89.62 71 ASN A C 1
ATOM 572 O O . ASN A 1 71 ? 9.684 -3.833 -6.460 1.00 89.62 71 ASN A O 1
ATOM 576 N N . PRO A 1 72 ? 11.873 -3.437 -6.787 1.00 92.19 72 PRO A N 1
ATOM 577 C CA . PRO A 1 72 ? 12.321 -4.608 -6.027 1.00 92.19 72 PRO A CA 1
ATOM 578 C C . PRO A 1 72 ? 11.740 -4.700 -4.613 1.00 92.19 72 PRO A C 1
ATOM 580 O O . PRO A 1 72 ? 11.421 -5.781 -4.134 1.00 92.19 72 PRO A O 1
ATOM 583 N N . THR A 1 73 ? 11.559 -3.572 -3.931 1.00 94.81 73 THR A N 1
ATOM 584 C CA . THR A 1 73 ? 10.972 -3.556 -2.588 1.00 94.81 73 THR A CA 1
ATOM 585 C C . THR A 1 73 ? 9.501 -3.953 -2.612 1.00 94.81 73 THR A C 1
ATOM 587 O O . THR A 1 73 ? 9.023 -4.580 -1.670 1.00 94.81 73 THR A O 1
ATOM 590 N N . SER A 1 74 ? 8.788 -3.645 -3.699 1.00 95.12 74 SER A N 1
ATOM 591 C CA . SER A 1 74 ? 7.402 -4.087 -3.881 1.00 95.12 74 SER A CA 1
ATOM 592 C C . SER A 1 74 ? 7.300 -5.606 -3.975 1.00 95.12 74 SER A C 1
ATOM 594 O O . SER A 1 74 ? 6.343 -6.154 -3.438 1.00 95.12 74 SER A O 1
ATOM 596 N N . LEU A 1 75 ? 8.292 -6.284 -4.569 1.00 92.69 75 LEU A N 1
ATOM 597 C CA . LEU A 1 75 ? 8.351 -7.751 -4.598 1.00 92.69 75 LEU A CA 1
ATOM 598 C C . LEU A 1 75 ? 8.399 -8.323 -3.173 1.00 92.69 75 LEU A C 1
ATOM 600 O O . LEU A 1 75 ? 7.570 -9.152 -2.811 1.00 92.69 75 LEU A O 1
ATOM 604 N N . SER A 1 76 ? 9.300 -7.805 -2.327 1.00 94.38 76 SER A N 1
ATOM 605 C CA . SER A 1 76 ? 9.394 -8.243 -0.927 1.00 94.38 76 SER A CA 1
ATOM 606 C C . SER A 1 76 ? 8.105 -7.981 -0.143 1.00 94.38 76 SER A C 1
ATOM 608 O O . SER A 1 76 ? 7.703 -8.805 0.669 1.00 94.38 76 SER A O 1
ATOM 610 N N . TYR A 1 77 ? 7.442 -6.843 -0.373 1.00 96.62 77 TYR A N 1
ATOM 611 C CA . TYR A 1 77 ? 6.171 -6.543 0.293 1.00 96.62 77 TYR A CA 1
ATOM 612 C C . TYR A 1 77 ? 5.055 -7.500 -0.123 1.00 96.62 77 TYR A C 1
ATOM 614 O O . TYR A 1 77 ? 4.283 -7.909 0.737 1.00 96.62 77 TYR A O 1
ATOM 622 N N . VAL A 1 78 ? 4.965 -7.863 -1.405 1.00 95.31 78 VAL A N 1
ATOM 623 C CA . VAL A 1 78 ? 3.937 -8.794 -1.890 1.00 95.31 78 VAL A CA 1
ATOM 624 C C . VAL A 1 78 ? 4.035 -10.144 -1.188 1.00 95.31 78 VAL A C 1
ATOM 626 O O . VAL A 1 78 ? 3.017 -10.640 -0.715 1.00 95.31 78 VAL A O 1
ATOM 629 N N . GLU A 1 79 ? 5.239 -10.699 -1.049 1.00 94.06 79 GLU A N 1
ATOM 630 C CA . GLU A 1 79 ? 5.446 -11.976 -0.352 1.00 94.06 79 GLU A CA 1
ATOM 631 C C . GLU A 1 79 ? 5.025 -11.904 1.122 1.00 94.06 79 GLU A C 1
ATOM 633 O O . GLU A 1 79 ? 4.288 -12.765 1.602 1.00 94.06 79 GLU A O 1
ATOM 638 N N . ILE A 1 80 ? 5.434 -10.844 1.828 1.00 96.56 80 ILE A N 1
ATOM 639 C CA . ILE A 1 80 ? 5.081 -10.629 3.240 1.00 96.56 80 ILE A CA 1
ATOM 640 C C . ILE A 1 80 ? 3.565 -10.522 3.411 1.00 96.56 80 ILE A C 1
ATOM 642 O O . ILE A 1 80 ? 2.976 -11.137 4.298 1.00 96.56 80 ILE A O 1
ATOM 646 N N . LEU A 1 81 ? 2.938 -9.694 2.580 1.00 97.62 81 LEU A N 1
ATOM 647 C CA . LEU A 1 81 ? 1.515 -9.406 2.650 1.00 97.62 81 LEU A CA 1
ATOM 648 C C . LEU A 1 81 ? 0.679 -10.635 2.298 1.00 97.62 81 LEU A C 1
ATOM 650 O O . LEU A 1 81 ? -0.315 -10.892 2.970 1.00 97.62 81 LEU A O 1
ATOM 654 N N . GLU A 1 82 ? 1.103 -11.423 1.312 1.00 96.56 82 GLU A N 1
ATOM 655 C CA . GLU A 1 82 ? 0.447 -12.684 0.981 1.00 96.56 82 GLU A CA 1
ATOM 656 C C . GLU A 1 82 ? 0.521 -13.691 2.129 1.00 96.56 82 GLU A C 1
ATOM 658 O O . GLU A 1 82 ? -0.473 -14.343 2.433 1.00 96.56 82 GLU A O 1
ATOM 663 N N . GLU A 1 83 ? 1.667 -13.791 2.808 1.00 95.75 83 GLU A N 1
ATOM 664 C CA . GLU A 1 83 ? 1.813 -14.675 3.964 1.00 95.75 83 GLU A CA 1
ATOM 665 C C . GLU A 1 83 ? 0.854 -14.277 5.101 1.00 95.75 83 GLU A C 1
ATOM 667 O O . GLU A 1 83 ? 0.192 -15.132 5.692 1.00 95.75 83 GLU A O 1
ATOM 672 N N . ILE A 1 84 ? 0.735 -12.973 5.385 1.00 96.44 84 ILE A N 1
ATOM 673 C CA . ILE A 1 84 ? -0.228 -12.447 6.368 1.00 96.44 84 ILE A CA 1
ATOM 674 C C . ILE A 1 84 ? -1.658 -12.767 5.931 1.00 96.44 84 ILE A C 1
ATOM 676 O O . ILE A 1 84 ? -2.479 -13.199 6.744 1.00 96.44 84 ILE A O 1
ATOM 680 N N . ALA A 1 85 ? -1.966 -12.528 4.660 1.00 96.50 85 ALA A N 1
ATOM 681 C CA . ALA A 1 85 ? -3.296 -12.712 4.113 1.00 96.50 85 ALA A CA 1
ATOM 682 C C . ALA A 1 85 ? -3.739 -14.179 4.164 1.00 96.50 85 ALA A C 1
ATOM 684 O O . ALA A 1 85 ? -4.860 -14.463 4.584 1.00 96.50 85 ALA A O 1
ATOM 685 N N . GLU A 1 86 ? -2.837 -15.105 3.839 1.00 95.38 86 GLU A N 1
ATOM 686 C CA . GLU A 1 86 ? -3.076 -16.545 3.886 1.00 95.38 86 GLU A CA 1
ATOM 687 C C . GLU A 1 86 ? -3.257 -17.061 5.320 1.00 95.38 86 GLU A C 1
ATOM 689 O O . GLU A 1 86 ? -4.253 -17.732 5.609 1.00 95.38 86 GLU A O 1
ATOM 694 N N . ASP A 1 87 ? -2.348 -16.716 6.241 1.00 94.19 87 ASP A N 1
ATOM 695 C CA . ASP A 1 87 ? -2.426 -17.158 7.643 1.00 94.19 87 ASP A CA 1
ATOM 696 C C . ASP A 1 87 ? -3.724 -16.682 8.310 1.00 94.19 87 ASP A C 1
ATOM 698 O O . ASP A 1 87 ? -4.377 -17.398 9.077 1.00 94.19 87 ASP A O 1
ATOM 702 N N . LYS A 1 88 ? -4.138 -15.461 7.973 1.00 93.00 88 LYS A N 1
ATOM 703 C CA . LYS A 1 88 ? -5.235 -14.785 8.657 1.00 93.00 88 LYS A CA 1
ATOM 704 C C . LYS A 1 88 ? -6.550 -14.773 7.886 1.00 93.00 88 LYS A C 1
ATOM 706 O O . LYS A 1 88 ? -7.568 -14.363 8.444 1.00 93.00 88 LYS A O 1
ATOM 711 N N . LYS A 1 89 ? -6.548 -15.270 6.647 1.00 93.19 89 LYS A N 1
ATOM 712 C CA . LYS A 1 89 ? -7.709 -15.362 5.748 1.00 93.19 89 LYS A CA 1
ATOM 713 C C . LYS A 1 89 ? -8.372 -14.007 5.507 1.00 93.19 89 LYS A C 1
ATOM 715 O O . LYS A 1 89 ? -9.587 -13.865 5.666 1.00 93.19 89 LYS A O 1
ATOM 720 N N . ILE A 1 90 ? -7.560 -13.015 5.164 1.00 94.12 90 ILE A N 1
ATOM 721 C CA . ILE A 1 90 ? -8.011 -11.662 4.826 1.00 94.12 90 ILE A CA 1
ATOM 722 C C . ILE A 1 90 ? -7.641 -11.330 3.385 1.00 94.12 90 ILE A C 1
ATOM 724 O O . ILE A 1 90 ? -6.676 -11.867 2.857 1.00 94.12 90 ILE A O 1
ATOM 728 N N . ASP A 1 91 ? -8.391 -10.420 2.776 1.00 96.81 91 ASP A N 1
ATOM 729 C CA . ASP A 1 91 ? -8.070 -9.870 1.462 1.00 96.81 91 ASP A CA 1
ATOM 730 C C . ASP A 1 91 ? -7.235 -8.588 1.602 1.00 96.81 91 ASP A C 1
ATOM 732 O O . ASP A 1 91 ? -7.412 -7.816 2.550 1.00 96.81 91 ASP A O 1
ATOM 736 N N . ILE A 1 92 ? -6.367 -8.328 0.623 1.00 98.12 92 ILE A N 1
ATOM 737 C CA . ILE A 1 92 ? -5.554 -7.109 0.533 1.00 98.12 92 ILE A CA 1
ATOM 738 C C . ILE A 1 92 ? -5.939 -6.337 -0.722 1.00 98.12 92 ILE A C 1
ATOM 740 O O . ILE A 1 92 ? -5.877 -6.856 -1.835 1.00 98.12 92 ILE A O 1
ATOM 744 N N . MET A 1 93 ? -6.320 -5.073 -0.562 1.00 98.25 93 MET A N 1
ATOM 745 C CA . MET A 1 93 ? -6.706 -4.224 -1.685 1.00 98.25 93 MET A CA 1
ATOM 746 C C . MET A 1 93 ? -5.472 -3.640 -2.372 1.00 98.25 93 MET A C 1
ATOM 748 O O . MET A 1 93 ? -4.694 -2.919 -1.757 1.00 98.25 93 MET A O 1
ATOM 752 N N . TYR A 1 94 ? -5.311 -3.911 -3.661 1.00 97.81 94 TYR A N 1
ATOM 753 C CA . TYR A 1 94 ? -4.125 -3.575 -4.438 1.00 97.81 94 TYR A CA 1
ATOM 754 C C . TYR A 1 94 ? -4.357 -2.435 -5.434 1.00 97.81 94 TYR A C 1
ATOM 756 O O . TYR A 1 94 ? -5.348 -2.422 -6.180 1.00 97.81 94 TYR A O 1
ATOM 764 N N . VAL A 1 95 ? -3.395 -1.511 -5.481 1.00 97.69 95 VAL A N 1
ATOM 765 C CA . VAL A 1 95 ? -3.259 -0.462 -6.495 1.00 97.69 95 VAL A CA 1
ATOM 766 C C . VAL A 1 95 ? -1.883 -0.576 -7.149 1.00 97.69 95 VAL A C 1
ATOM 768 O O . VAL A 1 95 ? -0.859 -0.338 -6.509 1.00 97.69 95 VAL A O 1
ATOM 771 N N . ASP A 1 96 ? -1.882 -0.887 -8.444 1.00 96.44 96 ASP A N 1
ATOM 772 C CA . ASP A 1 96 ? -0.689 -0.863 -9.289 1.00 96.44 96 ASP A CA 1
ATOM 773 C C . ASP A 1 96 ? -0.514 0.535 -9.894 1.00 96.44 96 ASP A C 1
ATOM 775 O O . ASP A 1 96 ? -1.336 0.995 -10.688 1.00 96.44 96 ASP A O 1
ATOM 779 N N . THR A 1 97 ? 0.564 1.209 -9.508 1.00 95.25 97 THR A N 1
ATOM 780 C CA . THR A 1 97 ? 0.914 2.561 -9.971 1.00 95.25 97 THR A CA 1
ATOM 781 C C . THR A 1 97 ? 1.579 2.589 -11.351 1.00 95.25 97 THR A C 1
ATOM 783 O O . THR A 1 97 ? 1.715 3.667 -11.930 1.00 95.25 97 THR A O 1
ATOM 786 N N . SER A 1 98 ? 1.985 1.432 -11.884 1.00 93.25 98 SER A N 1
ATOM 787 C CA . SER A 1 98 ? 2.568 1.282 -13.227 1.00 93.25 98 SER A CA 1
ATOM 788 C C . SER A 1 98 ? 1.525 0.979 -14.306 1.00 93.25 98 SER A C 1
ATOM 790 O O . SER A 1 98 ? 1.755 1.236 -15.486 1.00 93.25 98 SER A O 1
ATOM 792 N N . SER A 1 99 ? 0.362 0.463 -13.900 1.00 93.94 99 SER A N 1
ATOM 793 C CA . SER A 1 99 ? -0.729 0.084 -14.794 1.00 93.94 99 SER A CA 1
ATOM 794 C C . SER A 1 99 ? -1.233 1.258 -15.630 1.00 93.94 99 SER A C 1
ATOM 796 O O . SER A 1 99 ? -1.511 2.338 -15.112 1.00 93.94 99 SER A O 1
ATOM 798 N N . ASP A 1 100 ? -1.528 1.009 -16.909 1.00 92.94 100 ASP A N 1
ATOM 799 C CA . ASP A 1 100 ? -2.202 1.976 -17.785 1.00 92.94 100 ASP A CA 1
ATOM 800 C C . ASP A 1 100 ? -3.555 2.447 -17.227 1.00 92.94 100 ASP A C 1
ATOM 802 O O . ASP A 1 100 ? -4.077 3.488 -17.635 1.00 92.94 100 ASP A O 1
ATOM 806 N N . SER A 1 101 ? -4.171 1.685 -16.317 1.00 93.00 101 SER A N 1
ATOM 807 C CA . SER A 1 101 ? -5.424 2.070 -15.659 1.00 93.00 101 SER A CA 1
ATOM 808 C C . SER A 1 101 ? -5.229 3.097 -14.541 1.00 93.00 101 SER A C 1
ATOM 810 O O . SER A 1 101 ? -6.214 3.713 -14.134 1.00 93.00 101 SER A O 1
ATOM 812 N N . TYR A 1 102 ? -3.996 3.305 -14.075 1.00 95.12 102 TYR A N 1
ATOM 813 C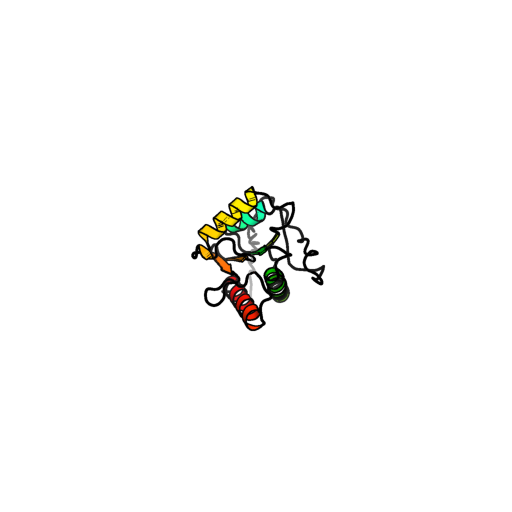 CA . TYR A 1 102 ? -3.628 4.324 -13.100 1.00 95.12 102 TYR A CA 1
ATOM 814 C C . TYR A 1 102 ? -3.532 5.684 -13.785 1.00 95.12 102 TYR A C 1
ATOM 816 O O . TYR A 1 102 ? -2.729 5.898 -14.692 1.00 95.12 102 TYR A O 1
ATOM 824 N N . LYS A 1 103 ? -4.431 6.600 -13.416 1.00 96.50 103 LYS A N 1
ATOM 825 C CA . LYS A 1 103 ? -4.565 7.908 -14.071 1.00 96.50 103 LYS A CA 1
ATOM 826 C C . LYS A 1 103 ? -4.090 9.034 -13.161 1.00 96.50 103 LYS A C 1
ATOM 828 O O . LYS A 1 103 ? -3.976 8.872 -11.950 1.00 96.50 103 LYS A O 1
ATOM 833 N N . ASP A 1 104 ? -3.916 10.222 -13.736 1.00 95.94 104 ASP A N 1
ATOM 834 C CA . ASP A 1 104 ? -3.473 11.417 -13.002 1.00 95.94 104 ASP A CA 1
ATOM 835 C C . ASP A 1 104 ? -4.334 11.729 -11.768 1.00 95.94 104 ASP A C 1
ATOM 837 O O . ASP A 1 104 ? -3.807 12.107 -10.726 1.00 95.94 104 ASP A O 1
ATOM 841 N N . LYS A 1 105 ? -5.651 11.494 -11.845 1.00 95.56 105 LYS A N 1
ATOM 842 C CA . LYS A 1 105 ? -6.563 11.647 -10.698 1.00 95.56 105 LYS A CA 1
ATOM 843 C C . LYS A 1 105 ? -6.245 10.695 -9.536 1.00 95.56 105 LYS A C 1
ATOM 845 O O . LYS A 1 105 ? -6.482 11.035 -8.384 1.00 95.56 105 LYS A O 1
ATOM 850 N N . ASP A 1 106 ? -5.743 9.497 -9.827 1.00 97.00 106 ASP A N 1
ATOM 851 C CA . ASP A 1 106 ? -5.394 8.499 -8.817 1.00 97.00 106 ASP A CA 1
ATOM 852 C C . ASP A 1 106 ? -4.051 8.886 -8.188 1.00 97.00 106 ASP A C 1
ATOM 854 O O . ASP A 1 106 ? -3.896 8.828 -6.972 1.00 97.00 106 ASP A O 1
ATOM 858 N N . LYS A 1 107 ? -3.122 9.405 -9.002 1.00 96.38 107 LYS A N 1
ATOM 859 C CA . LYS A 1 107 ? -1.871 10.016 -8.537 1.00 96.38 107 LYS A CA 1
ATOM 860 C C . LYS A 1 107 ? -2.103 11.194 -7.597 1.00 96.38 107 LYS A C 1
ATOM 862 O O . LYS A 1 107 ? -1.461 11.270 -6.555 1.00 96.38 107 LYS A O 1
ATOM 867 N N . GLU A 1 108 ? -3.033 12.087 -7.924 1.00 96.75 108 GLU A N 1
ATOM 868 C CA . GLU A 1 108 ? -3.406 13.205 -7.052 1.00 96.75 108 GLU A CA 1
ATOM 869 C C . GLU A 1 108 ? -3.925 12.717 -5.691 1.00 96.75 108 GLU A C 1
ATOM 871 O O . GLU A 1 108 ? -3.491 13.209 -4.649 1.00 96.75 108 GLU A O 1
ATOM 876 N N . LYS A 1 109 ? -4.790 11.695 -5.686 1.00 97.25 109 LYS A N 1
ATOM 877 C CA . LYS A 1 109 ? -5.291 11.085 -4.447 1.00 97.25 109 LYS A CA 1
ATOM 878 C C . LYS A 1 109 ? -4.186 10.424 -3.631 1.00 97.25 109 LYS A C 1
ATOM 880 O O . LYS A 1 109 ? -4.136 10.621 -2.421 1.00 97.25 109 LYS A O 1
ATOM 885 N N . VAL A 1 110 ? -3.286 9.673 -4.268 1.00 97.06 110 VAL A N 1
ATOM 886 C CA . VAL A 1 110 ? -2.151 9.060 -3.564 1.00 97.06 110 VAL A CA 1
ATOM 887 C C . VAL A 1 110 ? -1.241 10.128 -2.959 1.00 97.06 110 VAL A C 1
ATOM 889 O O . VAL A 1 110 ? -0.879 10.005 -1.792 1.00 97.06 110 VAL A O 1
ATOM 892 N N . ASN A 1 111 ? -0.954 11.213 -3.686 1.00 96.44 111 ASN A N 1
ATOM 893 C CA . ASN A 1 111 ? -0.190 12.339 -3.146 1.00 96.44 111 ASN A CA 1
ATOM 894 C C . ASN A 1 111 ? -0.867 12.932 -1.904 1.00 96.44 111 ASN A C 1
ATOM 896 O O . ASN A 1 111 ? -0.212 13.117 -0.883 1.00 96.44 111 ASN A O 1
ATOM 900 N N . LYS A 1 112 ? -2.181 13.172 -1.959 1.00 96.88 112 LYS A N 1
ATOM 901 C CA . LYS A 1 112 ? -2.951 13.708 -0.830 1.00 96.88 112 LYS A CA 1
ATOM 902 C C . LYS A 1 112 ? -2.943 12.766 0.379 1.00 96.88 112 LYS A C 1
ATOM 904 O O . LYS A 1 112 ? -2.684 13.208 1.496 1.00 96.88 112 LYS A O 1
ATOM 909 N N . LEU A 1 113 ? -3.173 11.468 0.165 1.00 97.31 113 LEU A N 1
ATOM 910 C CA . LEU A 1 113 ? -3.074 10.452 1.218 1.00 97.31 113 LEU A CA 1
ATOM 911 C C . LEU A 1 113 ? -1.664 10.418 1.816 1.00 97.31 113 LEU A C 1
ATOM 913 O O . LEU A 1 113 ? -1.498 10.344 3.033 1.00 97.31 113 LEU A O 1
ATOM 917 N N . SER A 1 114 ? -0.634 10.497 0.977 1.00 95.62 114 SER A N 1
ATOM 918 C CA . SER A 1 114 ? 0.749 10.537 1.433 1.00 95.62 114 SER A CA 1
ATOM 919 C C . SER A 1 114 ? 1.041 11.793 2.256 1.00 95.62 114 SER A C 1
ATOM 921 O O . SER A 1 114 ? 1.691 11.687 3.288 1.00 95.62 114 SER A O 1
ATOM 923 N N . GLU A 1 115 ? 0.566 12.967 1.846 1.00 95.81 115 GLU A N 1
ATOM 924 C CA . GLU A 1 115 ? 0.735 14.216 2.598 1.00 95.81 115 GLU A CA 1
ATOM 925 C C . GLU A 1 115 ? 0.037 14.190 3.958 1.00 95.81 115 GLU A C 1
ATOM 927 O O . GLU A 1 115 ? 0.541 14.772 4.920 1.00 95.81 115 GLU A O 1
ATOM 932 N N . GLN A 1 116 ? -1.112 13.520 4.029 1.00 96.31 116 GLN A N 1
ATOM 933 C CA . GLN A 1 116 ? -1.935 13.451 5.227 1.00 96.31 116 GLN A CA 1
ATOM 934 C C . GLN A 1 116 ? -1.407 12.449 6.260 1.00 96.31 116 GLN A C 1
ATOM 936 O O . GLN A 1 116 ? -1.456 12.736 7.456 1.00 96.31 116 GLN A O 1
ATOM 941 N N . TYR A 1 117 ? -0.920 11.286 5.816 1.00 95.12 117 TYR A N 1
ATOM 942 C CA . TYR A 1 117 ? -0.587 10.171 6.712 1.00 95.12 117 TYR A CA 1
ATOM 943 C C . TYR A 1 117 ? 0.913 9.883 6.835 1.00 95.12 117 TYR A C 1
ATOM 945 O O . TYR A 1 117 ? 1.313 9.179 7.757 1.00 95.12 117 TYR A O 1
ATOM 953 N N . ILE A 1 118 ? 1.758 10.462 5.973 1.00 92.88 118 ILE A N 1
ATOM 954 C CA . ILE A 1 118 ? 3.219 10.365 6.079 1.00 92.88 118 ILE A CA 1
ATOM 955 C C . ILE A 1 118 ? 3.765 11.726 6.520 1.00 92.88 118 ILE A C 1
ATOM 957 O O . ILE A 1 118 ? 3.802 12.703 5.762 1.00 92.88 118 ILE A O 1
ATOM 961 N N . SER A 1 119 ? 4.172 11.790 7.790 1.00 89.44 119 SER A N 1
ATOM 962 C CA . SER A 1 119 ? 4.589 13.034 8.446 1.00 89.44 119 SER A CA 1
ATOM 963 C C . SER A 1 119 ? 5.875 13.612 7.866 1.00 89.44 119 SER A C 1
ATOM 965 O O . SER A 1 119 ? 6.005 14.830 7.763 1.00 89.44 119 SER A O 1
ATOM 967 N N . ASP A 1 120 ? 6.814 12.746 7.496 1.00 89.50 120 ASP A N 1
ATOM 968 C CA . ASP A 1 120 ? 8.081 13.153 6.905 1.00 89.50 120 ASP A CA 1
ATOM 969 C C . ASP A 1 120 ? 7.892 13.438 5.413 1.00 89.50 120 ASP A C 1
ATOM 971 O O . ASP A 1 120 ? 7.529 12.550 4.637 1.00 89.50 120 ASP A O 1
ATOM 975 N N . SER A 1 121 ? 8.122 14.688 5.010 1.00 90.69 121 SER A N 1
ATOM 976 C CA . SER A 1 121 ? 7.980 15.107 3.619 1.00 90.69 121 SER A CA 1
ATOM 977 C C . SER A 1 121 ? 8.938 14.391 2.675 1.00 90.69 121 SER A C 1
ATOM 979 O O . SER A 1 121 ? 8.576 14.195 1.517 1.00 90.69 121 SER A O 1
ATOM 981 N N . ASP A 1 122 ? 10.110 13.972 3.160 1.00 88.50 122 ASP A N 1
ATOM 982 C CA . ASP A 1 122 ? 11.129 13.306 2.345 1.00 88.50 122 ASP A CA 1
ATOM 983 C C . ASP A 1 122 ? 10.724 11.868 1.996 1.00 88.50 122 ASP A C 1
ATOM 985 O O . ASP A 1 122 ? 11.239 11.281 1.043 1.00 88.50 122 ASP A O 1
ATOM 989 N N . PHE A 1 123 ? 9.760 11.310 2.735 1.00 88.25 123 PHE A N 1
ATOM 990 C CA . PHE A 1 123 ? 9.233 9.966 2.508 1.00 88.25 123 PHE A CA 1
ATOM 991 C C . PHE A 1 123 ? 7.836 9.942 1.894 1.00 88.25 123 PHE A C 1
ATOM 993 O O . PHE A 1 123 ? 7.256 8.868 1.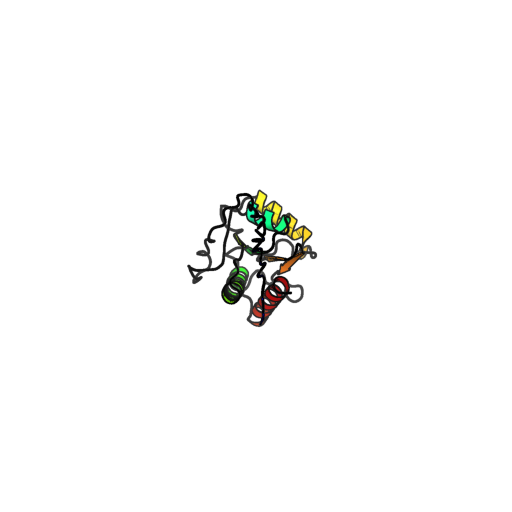707 1.00 88.25 123 PHE A O 1
ATOM 1000 N N . ARG A 1 124 ? 7.285 11.107 1.544 1.00 90.94 124 ARG A N 1
ATOM 1001 C CA . ARG A 1 124 ? 6.022 11.161 0.812 1.00 90.94 124 ARG A CA 1
ATOM 1002 C C . ARG A 1 124 ? 6.197 10.577 -0.583 1.00 90.94 124 ARG A C 1
ATOM 1004 O O . ARG A 1 124 ? 7.196 10.828 -1.251 1.00 90.94 124 ARG A O 1
ATOM 1011 N N . ASN A 1 125 ? 5.202 9.820 -1.034 1.00 87.75 125 ASN A N 1
ATOM 1012 C CA . ASN A 1 125 ? 5.187 9.151 -2.338 1.00 87.75 125 ASN A CA 1
ATOM 1013 C C . ASN A 1 125 ? 6.362 8.181 -2.565 1.00 87.75 125 ASN A C 1
ATOM 1015 O O . ASN A 1 125 ? 6.723 7.889 -3.706 1.00 87.75 125 ASN A O 1
ATOM 1019 N N . VAL A 1 126 ? 6.957 7.670 -1.483 1.00 89.31 126 VAL A N 1
ATOM 1020 C CA . VAL A 1 126 ? 7.878 6.535 -1.535 1.00 89.31 126 VAL A CA 1
ATOM 1021 C C . VAL A 1 126 ? 7.051 5.257 -1.629 1.00 89.31 126 VAL A C 1
ATOM 1023 O O . VAL A 1 126 ? 6.262 4.966 -0.733 1.00 89.31 126 VAL A O 1
ATOM 1026 N N . PHE A 1 127 ? 7.252 4.494 -2.703 1.00 90.94 127 PHE A N 1
ATOM 1027 C CA . PHE A 1 127 ? 6.588 3.209 -2.927 1.00 90.94 127 PHE A CA 1
ATOM 1028 C C . PHE A 1 127 ? 7.547 2.028 -2.702 1.00 90.94 127 PHE A C 1
ATOM 1030 O O . PHE A 1 127 ? 8.750 2.181 -2.921 1.00 90.94 127 PHE A O 1
ATOM 1037 N N . PRO A 1 128 ? 7.043 0.843 -2.319 1.00 96.12 128 PRO A N 1
ATOM 1038 C CA . PRO A 1 128 ? 5.648 0.570 -1.960 1.00 96.12 128 PRO A CA 1
ATOM 1039 C C . PRO A 1 128 ? 5.205 1.297 -0.681 1.00 96.12 128 PRO A C 1
ATOM 1041 O O . PRO A 1 128 ? 6.038 1.736 0.101 1.00 96.12 128 PRO A O 1
ATOM 1044 N N . VAL A 1 129 ? 3.898 1.391 -0.451 1.00 96.94 129 VAL A N 1
ATOM 1045 C CA . VAL A 1 129 ? 3.326 1.799 0.840 1.00 96.94 129 VAL A CA 1
ATOM 1046 C C . VAL A 1 129 ? 2.101 0.947 1.155 1.00 96.94 129 VAL A C 1
ATOM 1048 O O . VAL A 1 129 ? 1.300 0.633 0.271 1.00 96.94 129 VAL A O 1
ATOM 1051 N N . VAL A 1 130 ? 1.954 0.572 2.423 1.00 98.19 130 VAL A N 1
ATOM 1052 C CA . VAL A 1 130 ? 0.769 -0.114 2.941 1.00 98.19 130 VAL A CA 1
ATOM 1053 C C . VAL A 1 130 ? 0.000 0.844 3.833 1.00 98.19 130 VAL A C 1
ATOM 1055 O O . VAL A 1 130 ? 0.565 1.390 4.777 1.00 98.19 130 VAL A O 1
ATOM 1058 N N . TYR A 1 131 ? -1.289 1.018 3.572 1.00 98.38 131 TYR A N 1
ATOM 1059 C CA . TYR A 1 131 ? -2.214 1.656 4.499 1.00 98.38 131 TYR A CA 1
ATOM 1060 C C . TYR A 1 131 ? -2.959 0.562 5.260 1.00 98.38 131 TYR A C 1
ATOM 1062 O O . TYR A 1 131 ? -3.628 -0.274 4.654 1.00 98.38 131 TYR A O 1
ATOM 1070 N N . VAL A 1 132 ? -2.849 0.568 6.584 1.00 98.38 132 VAL A N 1
ATOM 1071 C CA . VAL A 1 132 ? -3.641 -0.284 7.471 1.00 98.38 132 VAL A CA 1
ATOM 1072 C C . VAL A 1 132 ? -4.717 0.590 8.089 1.00 98.38 132 VAL A C 1
ATOM 1074 O O . VAL A 1 132 ? -4.424 1.486 8.886 1.00 98.38 132 VAL A O 1
ATOM 1077 N N . VAL A 1 133 ? -5.958 0.348 7.682 1.00 98.12 133 VAL A N 1
ATOM 1078 C CA . VAL A 1 133 ? -7.122 1.079 8.171 1.00 98.12 133 VAL A CA 1
ATOM 1079 C C . VAL A 1 133 ? -7.902 0.170 9.093 1.00 98.12 133 VAL A C 1
ATOM 1081 O O . VAL A 1 133 ? -8.357 -0.878 8.652 1.00 98.12 133 VAL A O 1
ATOM 1084 N N . LYS A 1 134 ? -8.063 0.543 10.359 1.00 96.88 134 LYS A N 1
ATOM 1085 C CA . LYS A 1 134 ? -8.814 -0.265 11.320 1.00 96.88 134 LYS A CA 1
ATOM 1086 C C . LYS A 1 134 ? -9.501 0.594 12.366 1.00 96.88 134 LYS A C 1
ATOM 1088 O O . LYS A 1 134 ? -8.871 1.446 12.998 1.00 96.88 134 LYS A O 1
ATOM 1093 N N . ASN A 1 135 ? -10.793 0.348 12.580 1.00 95.44 135 ASN A N 1
ATOM 1094 C CA . ASN A 1 135 ? -11.633 1.102 13.509 1.00 95.44 135 ASN A CA 1
ATOM 1095 C C . ASN A 1 135 ? -11.580 2.619 13.233 1.00 95.44 135 ASN A C 1
ATOM 1097 O O . ASN A 1 135 ? -11.549 3.429 14.161 1.00 95.44 135 ASN A O 1
ATOM 1101 N N . GLY A 1 136 ? -11.507 2.998 11.953 1.00 94.62 136 GLY A N 1
ATOM 1102 C CA . GLY A 1 136 ? -11.383 4.389 11.512 1.00 94.62 136 GLY A CA 1
ATOM 1103 C C . GLY A 1 136 ? -9.991 5.020 11.680 1.00 94.62 136 GLY A C 1
ATOM 1104 O O . GLY A 1 136 ? -9.809 6.176 11.302 1.00 94.62 136 GLY A O 1
ATOM 1105 N N . ASN A 1 137 ? -9.003 4.298 12.221 1.00 96.25 137 ASN A N 1
ATOM 1106 C CA . ASN A 1 137 ? -7.614 4.760 12.289 1.00 96.25 137 ASN A CA 1
ATOM 1107 C C . ASN A 1 137 ? -6.860 4.333 11.036 1.00 96.25 137 ASN A C 1
ATOM 1109 O O . ASN A 1 137 ? -6.955 3.177 10.635 1.00 96.25 137 ASN A O 1
ATOM 1113 N N . ILE A 1 138 ? -6.081 5.242 10.456 1.00 97.69 138 ILE A N 1
ATOM 1114 C CA . ILE A 1 138 ? -5.300 4.996 9.242 1.00 97.69 138 ILE A CA 1
ATOM 1115 C C . ILE A 1 138 ? -3.825 5.126 9.602 1.00 97.69 138 ILE A C 1
ATOM 1117 O O . ILE A 1 138 ? -3.375 6.193 10.016 1.00 97.69 138 ILE A O 1
ATOM 1121 N N . ASN A 1 139 ? -3.086 4.034 9.438 1.00 97.25 139 ASN A N 1
ATOM 1122 C CA . ASN A 1 139 ? -1.649 3.966 9.672 1.00 97.25 139 ASN A CA 1
ATOM 1123 C C . ASN A 1 139 ? -0.934 3.568 8.383 1.00 97.25 139 ASN A C 1
ATOM 1125 O O . ASN A 1 139 ? -1.491 2.839 7.564 1.00 97.25 139 ASN A O 1
ATOM 1129 N N . THR A 1 140 ? 0.306 4.017 8.213 1.00 97.06 140 THR A N 1
ATOM 1130 C CA . THR A 1 140 ? 1.128 3.681 7.045 1.00 97.06 140 THR A CA 1
ATOM 1131 C C . THR A 1 140 ? 2.323 2.832 7.440 1.00 97.06 140 THR A C 1
ATOM 1133 O O . THR A 1 140 ? 3.014 3.149 8.407 1.00 97.06 140 THR A O 1
ATOM 1136 N N . VAL A 1 141 ? 2.615 1.813 6.641 1.00 96.25 141 VAL A N 1
ATOM 1137 C CA . VAL A 1 141 ? 3.859 1.047 6.697 1.00 96.25 141 VAL A CA 1
ATOM 1138 C C . VAL A 1 141 ? 4.604 1.280 5.386 1.00 96.25 141 VAL A C 1
ATOM 1140 O O . VAL A 1 141 ? 4.146 0.878 4.315 1.00 96.25 141 VAL A O 1
ATOM 1143 N N . SER A 1 142 ? 5.735 1.973 5.485 1.00 91.75 142 SER A N 1
ATOM 1144 C CA . SER A 1 142 ? 6.576 2.376 4.354 1.00 91.75 142 SER A CA 1
ATOM 1145 C C . SER A 1 142 ? 7.964 1.735 4.475 1.00 91.75 142 SER A C 1
ATOM 1147 O O . SER A 1 142 ? 8.402 1.437 5.588 1.00 91.75 142 SER A O 1
ATOM 1149 N N . PRO A 1 143 ? 8.706 1.549 3.368 1.00 88.94 143 PRO A N 1
ATOM 1150 C CA . PRO A 1 143 ? 10.025 0.921 3.352 1.00 88.94 143 PRO A CA 1
ATOM 1151 C C . PRO A 1 143 ? 11.100 1.895 3.850 1.00 88.94 143 PRO A C 1
ATOM 1153 O O . PRO A 1 143 ? 11.989 2.301 3.100 1.00 88.94 143 PRO A O 1
ATOM 1156 N N . ILE A 1 144 ? 10.995 2.312 5.108 1.00 89.06 144 ILE A N 1
ATOM 1157 C CA . ILE A 1 144 ? 11.898 3.262 5.751 1.00 89.06 144 ILE A CA 1
ATOM 1158 C C . ILE A 1 144 ? 12.513 2.564 6.955 1.00 89.06 144 ILE A C 1
ATOM 1160 O O . ILE A 1 144 ? 11.820 2.226 7.911 1.00 89.06 144 ILE A O 1
ATOM 1164 N N . PHE A 1 145 ? 13.828 2.388 6.925 1.00 87.62 145 PHE A N 1
ATOM 1165 C CA . PHE A 1 145 ? 14.578 1.772 8.012 1.00 87.62 145 PHE A CA 1
ATOM 1166 C C . PHE A 1 145 ? 15.670 2.725 8.459 1.00 87.62 145 PHE A C 1
ATOM 1168 O O . PHE A 1 145 ? 16.452 3.212 7.645 1.00 87.62 145 PHE A O 1
ATOM 1175 N N . ASN A 1 146 ? 15.714 3.013 9.761 1.00 87.00 146 ASN A N 1
ATOM 1176 C CA . ASN A 1 146 ? 16.689 3.932 10.353 1.00 87.00 146 ASN A CA 1
ATOM 1177 C C . ASN A 1 146 ? 16.730 5.312 9.660 1.00 87.00 146 ASN A C 1
ATOM 1179 O O . ASN A 1 146 ? 17.800 5.890 9.488 1.00 87.00 146 ASN A O 1
ATOM 1183 N N . GLY A 1 147 ? 15.567 5.824 9.235 1.00 86.75 147 GLY A N 1
ATOM 1184 C CA . GLY A 1 147 ? 15.456 7.111 8.536 1.00 86.75 147 GLY A CA 1
ATOM 1185 C C . GLY A 1 147 ? 15.956 7.093 7.088 1.00 86.75 147 GLY A C 1
ATOM 1186 O O . GLY A 1 147 ? 16.220 8.147 6.524 1.00 86.75 147 GLY A O 1
ATOM 1187 N N . VAL A 1 148 ? 16.112 5.915 6.481 1.00 86.94 148 VAL A N 1
ATOM 1188 C CA . VAL A 1 148 ? 16.527 5.769 5.083 1.00 86.94 148 VAL A CA 1
ATOM 1189 C C . VAL A 1 148 ? 15.471 4.980 4.324 1.00 86.94 148 VAL A C 1
ATOM 1191 O O . VAL A 1 148 ? 15.077 3.891 4.744 1.00 86.94 148 VAL A O 1
ATOM 1194 N N . SER A 1 149 ? 15.025 5.517 3.187 1.00 89.44 149 SER A N 1
ATOM 1195 C CA . SER A 1 149 ? 14.185 4.764 2.257 1.00 89.44 149 SER A CA 1
ATOM 1196 C C . SER A 1 149 ? 14.995 3.638 1.621 1.00 89.44 149 SER A C 1
ATOM 1198 O O . SER A 1 149 ? 16.071 3.866 1.069 1.00 89.44 149 SER A O 1
ATOM 1200 N N . VAL A 1 150 ? 14.455 2.424 1.658 1.00 90.44 150 VAL A N 1
ATOM 1201 C CA . VAL A 1 150 ? 15.045 1.240 1.017 1.00 90.44 150 VAL A CA 1
ATOM 1202 C C . VAL A 1 150 ? 14.258 0.801 -0.216 1.00 90.44 150 VAL A C 1
ATOM 1204 O O . VAL A 1 150 ? 14.446 -0.316 -0.683 1.00 90.44 150 VAL A O 1
ATOM 1207 N N . SER A 1 151 ? 13.427 1.699 -0.758 1.00 89.25 151 SER A N 1
ATOM 1208 C CA . SER A 1 151 ? 12.491 1.507 -1.882 1.00 89.25 151 SER A CA 1
ATOM 1209 C C . SER A 1 151 ? 13.111 1.078 -3.219 1.00 89.25 151 SER A C 1
ATOM 1211 O O . SER A 1 151 ? 12.414 1.014 -4.220 1.00 89.25 151 SER A O 1
ATOM 1213 N N . SER A 1 152 ? 14.411 0.814 -3.294 1.00 90.00 152 SER A N 1
ATOM 1214 C CA . SER A 1 152 ? 15.110 0.447 -4.531 1.00 90.00 152 SER A CA 1
ATOM 1215 C C . SER A 1 152 ? 15.800 -0.915 -4.463 1.00 90.00 152 SER A C 1
ATOM 1217 O O . SER A 1 152 ? 16.540 -1.275 -5.378 1.00 90.00 152 SER A O 1
ATOM 1219 N N . ARG A 1 153 ? 15.573 -1.687 -3.392 1.00 93.25 153 ARG A N 1
ATOM 1220 C CA . ARG A 1 153 ? 16.185 -3.008 -3.203 1.00 93.25 153 ARG A CA 1
ATOM 1221 C C . ARG A 1 153 ? 15.241 -4.010 -2.552 1.00 93.25 153 ARG A C 1
ATOM 1223 O O . ARG A 1 153 ? 14.269 -3.638 -1.899 1.00 93.25 153 ARG A O 1
ATOM 1230 N N . LEU A 1 154 ? 15.591 -5.285 -2.678 1.00 92.62 154 LEU A N 1
ATOM 1231 C CA . LEU A 1 154 ? 14.974 -6.343 -1.886 1.00 92.62 154 LEU A CA 1
ATOM 1232 C C . LEU A 1 154 ? 15.248 -6.112 -0.396 1.00 92.62 154 LEU A C 1
ATOM 1234 O O . LEU A 1 154 ? 16.334 -5.657 -0.003 1.00 92.62 154 LEU A O 1
ATOM 1238 N N . LEU A 1 155 ? 14.249 -6.424 0.422 1.00 94.31 155 LEU A N 1
ATOM 1239 C CA . LEU A 1 155 ? 14.372 -6.391 1.872 1.00 94.31 155 LEU A CA 1
ATOM 1240 C C . LEU A 1 155 ? 15.136 -7.619 2.363 1.00 94.31 155 LEU A C 1
ATOM 1242 O O . LEU A 1 155 ? 14.943 -8.724 1.851 1.00 94.31 155 LEU A O 1
ATOM 1246 N N . ASN A 1 156 ? 15.979 -7.436 3.377 1.00 94.75 156 ASN A N 1
ATOM 1247 C CA . ASN A 1 156 ? 16.562 -8.572 4.090 1.00 94.75 156 ASN A CA 1
ATOM 1248 C C . ASN A 1 156 ? 15.535 -9.197 5.056 1.00 94.75 156 ASN A C 1
ATOM 1250 O O . ASN A 1 156 ? 14.484 -8.614 5.310 1.00 94.75 156 ASN A O 1
ATOM 1254 N N . LEU A 1 157 ? 15.836 -10.375 5.608 1.00 94.88 157 LEU A N 1
ATOM 1255 C CA . LEU A 1 157 ? 14.897 -11.109 6.468 1.00 94.88 157 LEU A CA 1
ATOM 1256 C C . LEU A 1 157 ? 14.437 -10.311 7.697 1.00 94.88 157 LEU A C 1
ATOM 1258 O O . LEU A 1 157 ? 13.255 -10.350 8.025 1.00 94.88 157 LEU A O 1
ATOM 1262 N N . ASP A 1 158 ? 15.334 -9.568 8.346 1.00 95.50 158 ASP A N 1
ATOM 1263 C CA . ASP A 1 158 ? 14.992 -8.779 9.536 1.00 95.50 158 ASP A CA 1
ATOM 1264 C C . ASP A 1 158 ? 14.017 -7.648 9.179 1.00 95.50 158 ASP A C 1
ATOM 1266 O O . ASP A 1 158 ? 13.048 -7.392 9.891 1.00 95.50 158 ASP A O 1
ATOM 1270 N N . GLU A 1 159 ? 14.235 -7.000 8.034 1.00 96.12 159 GLU A N 1
ATOM 1271 C CA . GLU A 1 159 ? 13.346 -5.968 7.503 1.00 96.12 159 GLU A CA 1
ATOM 1272 C C . GLU A 1 159 ? 11.984 -6.544 7.120 1.00 96.12 159 GLU A C 1
ATOM 1274 O O . GLU A 1 159 ? 10.960 -5.959 7.464 1.00 96.12 159 GLU A O 1
ATOM 1279 N N . GLN A 1 160 ? 11.956 -7.706 6.463 1.00 96.19 160 GLN A N 1
ATOM 1280 C CA . GLN A 1 160 ? 10.708 -8.388 6.118 1.00 96.19 160 GLN A CA 1
ATOM 1281 C C . GLN A 1 160 ? 9.905 -8.749 7.376 1.00 96.19 160 GLN A C 1
ATOM 1283 O O . GLN A 1 160 ? 8.708 -8.470 7.447 1.00 96.19 160 GLN A O 1
ATOM 1288 N N . GLN A 1 161 ? 10.565 -9.295 8.402 1.00 96.44 161 GLN A N 1
ATOM 1289 C CA . GLN A 1 161 ? 9.935 -9.610 9.686 1.00 96.44 161 GLN A CA 1
ATOM 1290 C C . GLN A 1 161 ? 9.434 -8.359 10.412 1.00 96.44 161 GLN A C 1
ATOM 1292 O O . GLN A 1 161 ? 8.347 -8.386 10.989 1.00 96.44 161 GLN A O 1
ATOM 1297 N N . ALA A 1 162 ? 10.182 -7.255 10.360 1.00 96.19 162 ALA A N 1
ATOM 1298 C CA . ALA A 1 162 ? 9.760 -5.989 10.948 1.00 96.19 162 ALA A CA 1
ATOM 1299 C C . ALA A 1 162 ? 8.501 -5.431 10.263 1.00 96.19 162 ALA A C 1
ATOM 1301 O O . ALA A 1 162 ? 7.565 -5.021 10.953 1.00 96.19 162 ALA A O 1
ATOM 1302 N N . ILE A 1 163 ? 8.439 -5.461 8.924 1.00 96.94 163 ILE A N 1
ATOM 1303 C CA . ILE A 1 163 ? 7.233 -5.069 8.177 1.00 96.94 163 ILE A CA 1
ATOM 1304 C C . ILE A 1 163 ? 6.064 -5.977 8.546 1.00 96.94 163 ILE A C 1
ATOM 1306 O O . ILE A 1 163 ? 5.002 -5.469 8.904 1.00 96.94 163 ILE A O 1
ATOM 1310 N N . LYS A 1 164 ? 6.266 -7.300 8.519 1.00 97.12 164 LYS A N 1
ATOM 1311 C CA . LYS A 1 164 ? 5.230 -8.278 8.863 1.00 97.12 164 LYS A CA 1
ATOM 1312 C C . LYS A 1 164 ? 4.646 -8.015 10.248 1.00 97.12 16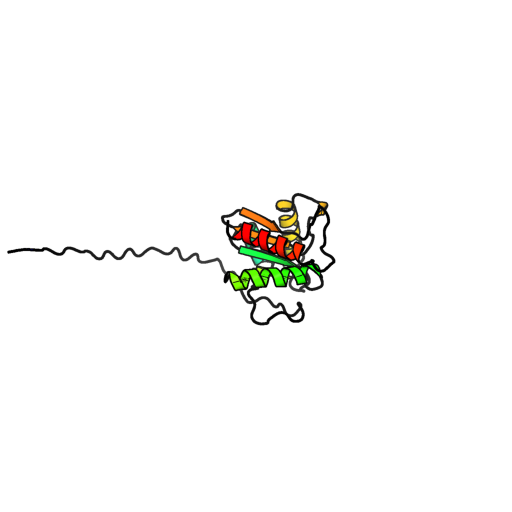4 LYS A C 1
ATOM 1314 O O . LYS A 1 164 ? 3.442 -7.814 10.376 1.00 97.12 164 LYS A O 1
ATOM 1319 N N . GLY A 1 165 ? 5.514 -7.934 11.257 1.00 96.88 165 GLY A N 1
ATOM 1320 C CA . GLY A 1 165 ? 5.116 -7.679 12.637 1.00 96.88 165 GLY A CA 1
ATOM 1321 C C . GLY A 1 165 ? 4.387 -6.348 12.798 1.00 96.88 165 GLY A C 1
ATOM 1322 O O . GLY A 1 165 ? 3.396 -6.289 13.514 1.00 96.88 165 GLY A O 1
ATOM 1323 N N . THR A 1 166 ? 4.813 -5.299 12.086 1.00 97.44 166 THR A N 1
ATOM 1324 C CA . THR A 1 166 ? 4.142 -3.990 12.128 1.00 97.44 166 THR A CA 1
ATOM 1325 C C . THR A 1 166 ? 2.744 -4.053 11.513 1.00 97.44 166 THR A C 1
ATOM 1327 O O . THR A 1 166 ? 1.794 -3.548 12.105 1.00 97.44 166 THR A O 1
ATOM 1330 N N . VAL A 1 167 ? 2.589 -4.682 10.343 1.00 97.62 167 VAL A N 1
ATOM 1331 C CA . VAL A 1 167 ? 1.278 -4.831 9.689 1.00 97.62 167 VAL A CA 1
ATOM 1332 C C . VAL A 1 167 ? 0.338 -5.669 10.553 1.00 97.62 167 VAL A C 1
ATOM 1334 O O . VAL A 1 167 ? -0.804 -5.269 10.772 1.00 97.62 167 VAL A O 1
ATOM 1337 N N . GLU A 1 168 ? 0.815 -6.797 11.085 1.00 96.44 168 GLU A N 1
ATOM 1338 C CA . GLU A 1 168 ? 0.029 -7.635 11.992 1.00 96.44 168 GLU A CA 1
ATOM 1339 C C . GLU A 1 168 ? -0.366 -6.874 13.259 1.00 96.44 168 GLU A C 1
ATOM 1341 O O . GLU A 1 168 ? -1.531 -6.911 13.642 1.00 96.44 168 GLU A O 1
ATOM 1346 N N . GLN A 1 169 ? 0.559 -6.137 13.875 1.00 97.00 169 GLN A N 1
ATOM 1347 C CA . GLN A 1 169 ? 0.266 -5.327 15.053 1.00 97.00 169 GLN A CA 1
ATOM 1348 C C . GLN A 1 169 ? -0.843 -4.309 14.759 1.00 97.00 169 GLN A C 1
ATOM 1350 O O . GLN A 1 169 ? -1.854 -4.274 15.452 1.00 97.00 169 GLN A O 1
ATOM 1355 N N . LEU A 1 170 ? -0.701 -3.523 13.688 1.00 96.62 170 LEU A N 1
ATOM 1356 C CA . LEU A 1 170 ? -1.676 -2.496 13.312 1.00 96.62 170 LEU A CA 1
ATOM 1357 C C . LEU A 1 170 ? -3.056 -3.068 12.959 1.00 96.62 170 LEU A C 1
ATOM 1359 O O . LEU A 1 170 ? -4.066 -2.384 13.123 1.00 96.62 170 LEU A O 1
ATOM 1363 N N . TRP A 1 171 ? -3.106 -4.293 12.436 1.00 94.25 171 TRP A N 1
ATOM 1364 C CA . TRP A 1 171 ? -4.349 -4.916 11.999 1.00 94.25 171 TRP A CA 1
ATOM 1365 C C . TRP A 1 171 ? -4.993 -5.831 13.048 1.00 94.25 171 TRP A C 1
ATOM 1367 O O . TRP A 1 171 ? -6.198 -6.066 12.970 1.00 94.25 171 TRP A O 1
ATOM 1377 N N . TYR A 1 172 ? -4.272 -6.331 14.054 1.00 90.25 172 TYR A N 1
ATOM 1378 C CA . TYR A 1 172 ? -4.831 -7.229 15.078 1.00 90.25 172 TYR A CA 1
ATOM 1379 C C . TYR A 1 172 ? -4.996 -6.599 16.459 1.00 90.25 172 TYR A C 1
ATOM 1381 O O . TYR A 1 172 ? -5.922 -7.017 17.160 1.00 90.25 172 TYR A O 1
ATOM 1389 N N . ASP A 1 173 ? -4.230 -5.561 16.792 1.00 81.69 173 ASP A N 1
ATOM 1390 C CA . ASP A 1 173 ? -4.445 -4.766 18.011 1.00 81.69 173 ASP A CA 1
ATOM 1391 C C . ASP A 1 173 ? -5.656 -3.817 17.873 1.00 81.69 173 ASP A C 1
ATOM 1393 O O . ASP A 1 173 ? -6.267 -3.484 18.914 1.00 81.69 173 ASP A O 1
#